Protein AF-A0A9E5P2S8-F1 (afdb_monomer)

Radius of gyration: 20.69 Å; Cα contacts (8 Å, |Δi|>4): 10; chains: 1; bounding box: 42×31×53 Å

Sequence (68 aa):
MRMTPMILICGCLIIFGVVIIVVVFLPGHTQSNLPSNIHRPRNSLEQLGRRVYIENGCSYCHSQYIRY

Mean predicted aligned error: 5.13 Å

Secondary structure (DSSP, 8-state):
----HHHHHHHHHHHHHHHHIIIIIHHHHHS--PPPTT-----HHHHHHHHHHHHTTHHHH-------

pLDDT: mean 94.44, std 6.55, range [63.5, 98.56]

Solvent-accessible surface area (backbone atoms only — not comparable to full-atom values): 4419 Å² total; per-residue (Å²): 133,85,91,43,72,65,58,53,53,53,50,51,52,50,53,52,52,52,50,48,44,61,70,48,52,46,50,70,70,73,52,85,84,74,73,61,97,85,66,72,82,75,52,75,67,55,49,52,50,51,49,53,41,57,76,71,45,45,66,80,82,47,81,93,72,87,87,130

Structure (mmCIF, N/CA/C/O backbone):
data_AF-A0A9E5P2S8-F1
#
_entry.id   AF-A0A9E5P2S8-F1
#
loop_
_atom_site.group_PDB
_atom_site.id
_atom_site.type_symbol
_atom_site.label_atom_id
_atom_site.label_alt_id
_atom_site.label_comp_id
_atom_site.label_asym_id
_atom_site.label_entity_id
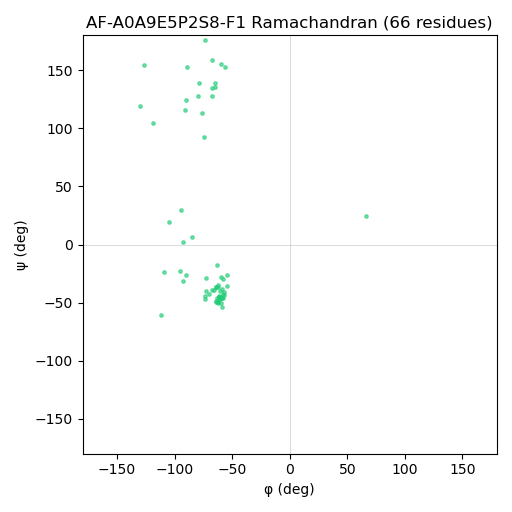_atom_site.label_seq_id
_atom_site.pdbx_PDB_ins_code
_atom_site.Cartn_x
_atom_site.Cartn_y
_atom_site.Cartn_z
_atom_site.occupancy
_atom_site.B_iso_or_equiv
_atom_site.auth_seq_id
_atom_site.auth_comp_id
_atom_site.auth_asym_id
_atom_site.auth_atom_id
_atom_site.pdbx_PDB_model_num
ATOM 1 N N . MET A 1 1 ? -24.846 9.389 32.191 1.00 63.50 1 MET A N 1
ATOM 2 C CA . MET A 1 1 ? -25.109 8.783 30.864 1.00 63.50 1 MET A CA 1
ATOM 3 C C . MET A 1 1 ? -25.185 7.275 31.041 1.00 63.50 1 MET A C 1
ATOM 5 O O . MET A 1 1 ? -24.288 6.727 31.667 1.00 63.50 1 MET A O 1
ATOM 9 N N . ARG A 1 2 ? -26.251 6.603 30.585 1.00 78.75 2 ARG A N 1
ATOM 10 C CA . ARG A 1 2 ? -26.317 5.131 30.637 1.00 78.75 2 ARG A CA 1
ATOM 11 C C . ARG A 1 2 ? -25.511 4.567 29.468 1.00 78.75 2 ARG A C 1
ATOM 13 O O . ARG A 1 2 ? -25.737 4.981 28.337 1.00 78.75 2 ARG A O 1
ATOM 20 N N . MET A 1 3 ? -24.582 3.653 29.732 1.00 84.81 3 MET A N 1
ATOM 21 C CA . MET A 1 3 ? -23.825 2.965 28.684 1.00 84.81 3 MET A CA 1
ATOM 22 C C . MET A 1 3 ? -24.710 1.923 28.000 1.00 84.81 3 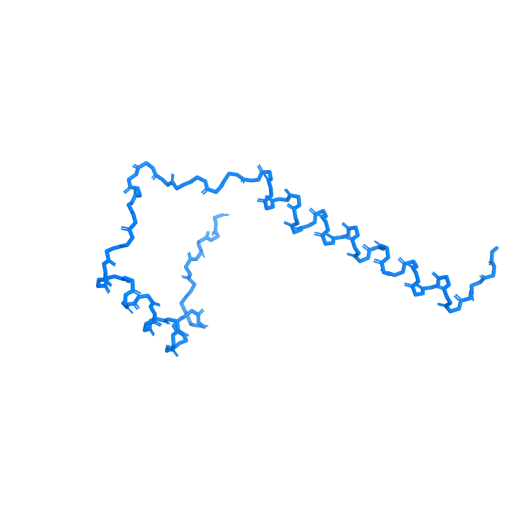MET A C 1
ATOM 24 O O . MET A 1 3 ?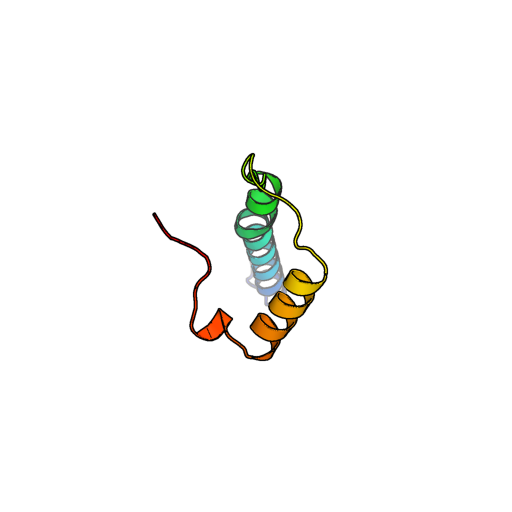 -24.826 0.793 28.467 1.00 84.81 3 MET A O 1
ATOM 28 N N . THR A 1 4 ? -25.368 2.312 26.911 1.00 95.75 4 THR A N 1
ATOM 29 C CA . THR A 1 4 ? -26.123 1.374 26.076 1.00 95.75 4 THR A CA 1
ATOM 30 C C . THR A 1 4 ? -25.218 0.776 24.995 1.00 95.75 4 THR A C 1
ATOM 32 O O . THR A 1 4 ? -24.278 1.444 24.549 1.00 95.75 4 THR A O 1
ATOM 35 N N . PRO A 1 5 ? -25.502 -0.449 24.512 1.00 94.81 5 PRO A N 1
ATOM 36 C CA . PRO A 1 5 ? -24.754 -1.046 23.403 1.00 94.81 5 PRO A CA 1
ATOM 37 C C . PRO A 1 5 ? -24.709 -0.154 22.155 1.00 94.81 5 PRO A C 1
ATOM 39 O O . PRO A 1 5 ? -23.680 -0.072 21.493 1.00 94.81 5 PRO A O 1
ATOM 42 N N . MET A 1 6 ? -25.793 0.576 21.871 1.00 95.44 6 MET A N 1
ATOM 43 C CA . MET A 1 6 ? -25.852 1.524 20.754 1.00 95.44 6 MET A CA 1
ATOM 44 C C . MET A 1 6 ? -24.818 2.648 20.902 1.00 95.44 6 MET A C 1
ATOM 46 O O . MET A 1 6 ? -24.081 2.923 19.960 1.00 95.44 6 MET A O 1
ATOM 50 N N . ILE A 1 7 ? -24.728 3.271 22.085 1.00 95.44 7 ILE A N 1
ATOM 51 C CA . ILE A 1 7 ? -23.754 4.343 22.345 1.00 95.44 7 ILE A CA 1
ATOM 52 C C . ILE A 1 7 ? -22.327 3.821 22.167 1.00 95.44 7 ILE A C 1
ATOM 54 O O . ILE A 1 7 ? -21.489 4.514 21.594 1.00 95.44 7 ILE A O 1
ATOM 58 N N . LEU A 1 8 ? -22.062 2.593 22.616 1.00 95.25 8 LEU A N 1
ATOM 59 C CA . LEU A 1 8 ? -20.752 1.968 22.479 1.00 95.25 8 LEU A CA 1
ATOM 60 C C . LEU A 1 8 ? -20.386 1.73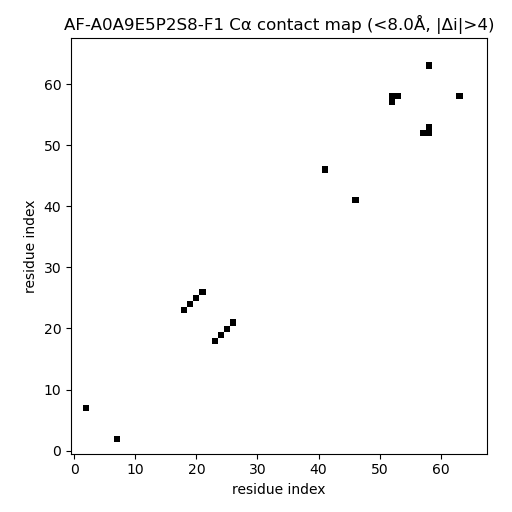7 21.006 1.00 95.25 8 LEU A C 1
ATOM 62 O O . LEU A 1 8 ? -19.322 2.165 20.573 1.00 95.25 8 LEU A O 1
ATOM 66 N N . ILE A 1 9 ? -21.285 1.143 20.217 1.00 97.06 9 ILE A N 1
ATOM 67 C CA . ILE A 1 9 ? -21.045 0.875 18.790 1.00 97.06 9 ILE A CA 1
ATOM 68 C C . ILE A 1 9 ? -20.837 2.181 18.017 1.00 97.06 9 ILE A C 1
ATOM 70 O O . ILE A 1 9 ?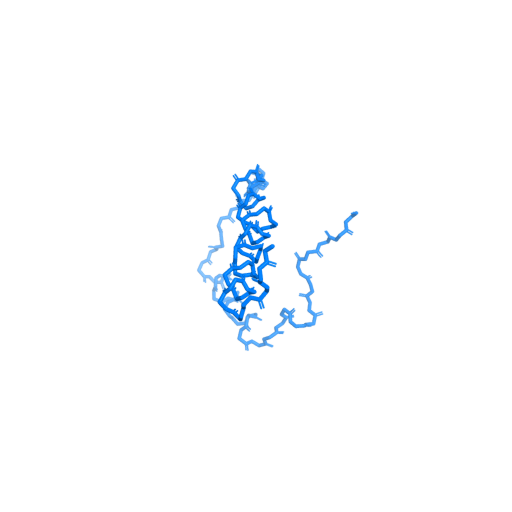 -19.854 2.318 17.288 1.00 97.06 9 ILE A O 1
ATOM 74 N N . CYS A 1 10 ? -21.726 3.161 18.196 1.00 97.38 10 CYS A N 1
ATOM 75 C CA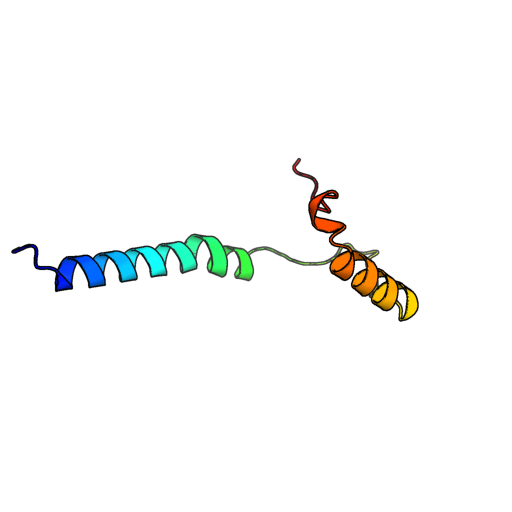 . CYS A 1 10 ? -21.617 4.450 17.517 1.00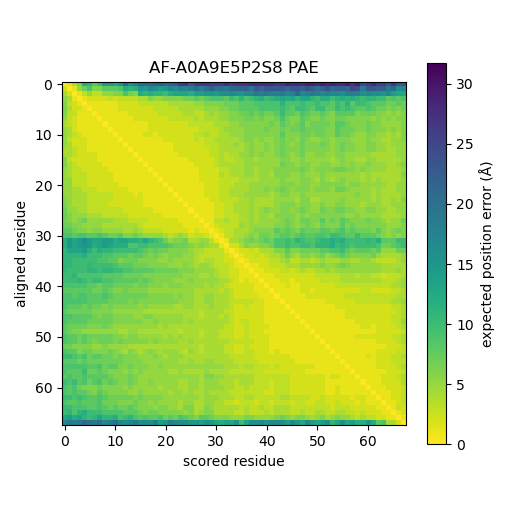 97.38 10 CYS A CA 1
ATOM 76 C C . CYS A 1 10 ? -20.328 5.185 17.903 1.00 97.38 10 CYS A C 1
ATOM 78 O O . CYS A 1 10 ? -19.629 5.686 17.026 1.00 97.38 10 CYS A O 1
ATOM 80 N N . GLY A 1 11 ? -19.981 5.206 19.192 1.00 96.25 11 GLY A N 1
ATOM 81 C CA . GLY A 1 11 ? -18.738 5.810 19.668 1.00 96.25 11 GLY A CA 1
ATOM 82 C C . GLY A 1 11 ? -17.499 5.153 19.057 1.00 96.25 11 GLY A C 1
ATOM 83 O O . GLY A 1 11 ? -16.623 5.854 18.553 1.00 96.25 11 GLY A O 1
ATOM 84 N N . CYS A 1 12 ? -17.451 3.818 19.023 1.00 97.38 12 CYS A N 1
ATOM 85 C CA . CYS A 1 12 ? -16.355 3.075 18.399 1.00 97.38 12 CYS A CA 1
ATOM 86 C C . CYS A 1 12 ? -16.220 3.387 16.905 1.00 97.38 12 CYS A C 1
ATOM 88 O O . CYS A 1 12 ? -15.110 3.637 16.440 1.00 97.38 12 CYS A O 1
ATOM 90 N N . LEU A 1 13 ? -17.328 3.412 16.158 1.00 98.38 13 LEU A N 1
ATOM 91 C CA . LEU A 1 13 ? -17.307 3.712 14.724 1.00 98.38 13 LEU A CA 1
ATOM 92 C C . LEU A 1 13 ? -16.864 5.149 14.437 1.00 98.38 13 LEU A C 1
ATOM 94 O O . LEU A 1 13 ? -16.096 5.369 13.503 1.00 98.38 13 LEU A O 1
ATOM 98 N N . ILE A 1 14 ? -17.297 6.116 15.251 1.00 98.44 14 ILE A N 1
ATOM 99 C CA . ILE A 1 14 ? -16.866 7.514 15.123 1.00 98.44 14 ILE A CA 1
ATOM 100 C C . ILE A 1 14 ? -15.360 7.622 15.351 1.00 98.44 14 ILE A C 1
ATOM 102 O O . ILE A 1 14 ? -14.657 8.189 14.518 1.00 98.44 14 ILE A O 1
ATOM 106 N N . ILE A 1 15 ? -14.851 7.051 16.446 1.00 98.25 15 ILE A N 1
ATOM 107 C CA . ILE A 1 15 ? -13.417 7.092 16.752 1.00 98.25 15 ILE A CA 1
ATOM 108 C C . ILE A 1 15 ? -12.615 6.400 15.647 1.00 98.25 15 ILE A C 1
ATOM 110 O O . ILE A 1 15 ? -11.629 6.955 15.171 1.00 98.25 15 ILE A O 1
ATOM 114 N N . PHE A 1 16 ? -13.060 5.229 15.188 1.00 98.25 16 PHE A N 1
ATOM 115 C CA . PHE A 1 16 ? -12.427 4.508 14.086 1.00 98.25 16 PHE A CA 1
ATOM 116 C C . PHE A 1 16 ? -12.375 5.346 12.802 1.00 98.25 16 PHE A C 1
ATOM 118 O O . PHE A 1 16 ? -11.319 5.455 12.178 1.00 98.25 16 PHE A O 1
ATOM 125 N N . GLY A 1 17 ? -13.485 5.999 12.444 1.00 98.50 17 GLY A N 1
ATOM 126 C CA . GLY A 1 17 ? -13.555 6.892 11.291 1.00 98.50 17 GLY A CA 1
ATOM 127 C C . GLY A 1 17 ? -12.593 8.074 11.410 1.00 98.50 17 GLY A C 1
ATOM 128 O O . GLY A 1 17 ? -11.843 8.350 10.476 1.00 98.50 17 GLY A O 1
ATOM 129 N N . VAL A 1 18 ? -12.552 8.729 12.574 1.00 98.56 18 VAL A N 1
ATOM 130 C CA . VAL A 1 18 ? -11.627 9.844 12.835 1.00 98.56 18 VAL A CA 1
ATOM 131 C C . VAL A 1 18 ? -10.172 9.392 12.706 1.00 98.56 18 VAL A C 1
ATOM 133 O O . VAL A 1 18 ? -9.383 10.064 12.045 1.00 98.56 18 VAL A O 1
ATOM 136 N N . VAL A 1 19 ? -9.815 8.237 13.274 1.00 98.31 19 VAL A N 1
ATOM 137 C CA . VAL A 1 19 ? -8.453 7.692 13.177 1.00 98.31 19 VAL A CA 1
ATOM 138 C C . VAL A 1 19 ? -8.076 7.406 11.723 1.00 98.31 19 VAL A C 1
ATOM 140 O O . VAL A 1 19 ? -6.995 7.806 11.299 1.00 98.31 19 VAL A O 1
ATOM 143 N N . ILE A 1 20 ? -8.960 6.789 10.932 1.00 98.12 20 ILE A N 1
ATOM 144 C CA . ILE A 1 20 ? -8.711 6.560 9.499 1.00 98.12 20 ILE A CA 1
ATOM 145 C C . ILE A 1 20 ? -8.485 7.884 8.762 1.00 98.12 20 ILE A C 1
ATOM 147 O O . ILE A 1 20 ? -7.546 8.001 7.973 1.00 98.12 20 ILE A O 1
ATOM 151 N N . ILE A 1 21 ? -9.323 8.890 9.017 1.00 98.25 21 ILE A N 1
ATOM 152 C CA . ILE A 1 21 ? -9.202 10.201 8.372 1.00 98.25 21 ILE A CA 1
ATOM 153 C C . ILE A 1 21 ? -7.840 10.823 8.679 1.00 98.25 21 ILE A C 1
ATOM 155 O O . ILE A 1 21 ? -7.137 11.235 7.759 1.00 98.25 21 ILE A O 1
ATOM 159 N N . VAL A 1 22 ? -7.448 10.859 9.952 1.00 97.75 22 VAL A N 1
ATOM 160 C CA . VAL A 1 22 ? -6.219 11.534 10.385 1.00 97.75 22 VAL A CA 1
ATOM 161 C C . VAL A 1 22 ? -4.960 10.761 9.986 1.00 97.75 22 VAL A C 1
ATOM 163 O O . VAL A 1 22 ? -3.979 11.378 9.585 1.00 97.75 22 VAL A O 1
ATOM 166 N N . VAL A 1 23 ? -4.964 9.430 10.081 1.00 96.88 23 VAL A N 1
ATOM 167 C CA . VAL A 1 23 ? -3.757 8.605 9.886 1.00 96.88 23 VAL A CA 1
ATOM 168 C C . VAL A 1 23 ? -3.560 8.177 8.430 1.00 96.88 23 VAL A C 1
ATOM 170 O O . VAL A 1 23 ? -2.428 7.940 8.020 1.00 96.88 23 VAL A O 1
ATOM 173 N N . VAL A 1 24 ? -4.629 8.083 7.634 1.00 95.19 24 VAL A N 1
ATOM 174 C CA . VAL A 1 24 ? -4.556 7.588 6.249 1.00 95.19 24 VAL A CA 1
ATOM 175 C C . VAL A 1 24 ? -4.844 8.701 5.250 1.00 95.19 24 VAL A C 1
ATOM 177 O O . VAL A 1 24 ? -3.995 9.031 4.423 1.00 95.19 24 VAL A O 1
ATOM 180 N N . PHE A 1 25 ? -6.035 9.299 5.317 1.00 96.19 25 PHE A N 1
ATOM 181 C CA . PHE A 1 25 ? -6.480 10.231 4.278 1.00 96.19 25 PHE A CA 1
ATOM 182 C C . PHE A 1 25 ? -5.760 11.574 4.339 1.00 96.19 25 PHE A C 1
ATOM 184 O O . PHE A 1 25 ? -5.329 12.082 3.305 1.00 96.19 25 PHE A O 1
ATOM 191 N N . LEU A 1 26 ? -5.602 12.137 5.537 1.00 96.19 26 LEU A N 1
ATOM 192 C CA . LEU A 1 26 ? -4.939 13.419 5.720 1.00 96.19 26 LEU A CA 1
ATOM 193 C C . LEU A 1 26 ? -3.488 13.403 5.201 1.00 96.19 26 LEU A C 1
ATOM 195 O O . LEU A 1 26 ? -3.196 14.233 4.342 1.00 96.19 26 LEU A O 1
ATOM 199 N N . PRO A 1 27 ? -2.590 12.479 5.611 1.00 93.75 27 PRO A N 1
ATOM 200 C CA . PRO A 1 27 ? -1.239 12.423 5.053 1.00 93.75 27 PRO A CA 1
ATOM 201 C C . PRO A 1 27 ? -1.239 12.081 3.562 1.00 93.75 27 PRO A C 1
ATOM 203 O O . PRO A 1 27 ? -0.456 12.662 2.820 1.00 93.75 27 PRO A O 1
ATOM 206 N N . GLY A 1 28 ? -2.146 11.216 3.093 1.00 90.81 28 GLY A N 1
ATOM 207 C CA . GLY A 1 28 ? -2.280 10.925 1.663 1.00 90.81 28 GLY A CA 1
ATOM 208 C C . GLY A 1 28 ? -2.614 12.156 0.811 1.00 90.81 28 GLY A C 1
ATOM 209 O O . GLY A 1 28 ? -2.242 12.202 -0.360 1.00 90.81 28 GLY A O 1
ATOM 210 N N . HIS A 1 29 ? -3.282 13.158 1.391 1.00 93.00 29 HIS A N 1
ATOM 211 C CA . HIS A 1 29 ? -3.625 14.405 0.710 1.00 93.00 29 HIS A CA 1
ATOM 212 C C . HIS A 1 29 ? -2.589 15.522 0.908 1.00 93.00 29 HIS A C 1
ATOM 214 O O . HIS A 1 29 ? -2.419 16.353 0.020 1.00 93.00 29 HIS A O 1
ATOM 220 N N . THR A 1 30 ? -1.906 15.567 2.056 1.00 93.62 30 THR A N 1
ATOM 221 C CA . THR A 1 30 ? -0.975 16.660 2.393 1.00 93.62 30 THR A CA 1
ATOM 222 C C . THR A 1 30 ? 0.483 16.364 2.053 1.00 93.62 30 THR A C 1
ATOM 224 O O . THR A 1 30 ? 1.261 17.301 1.875 1.00 93.62 30 THR A O 1
ATOM 227 N N . GLN A 1 31 ? 0.880 15.093 1.951 1.00 88.44 31 GLN A N 1
ATOM 228 C CA . GLN A 1 31 ? 2.244 14.716 1.580 1.00 88.44 31 GLN A CA 1
ATOM 229 C C . GLN A 1 31 ? 2.464 14.833 0.069 1.00 88.44 31 GLN A C 1
ATOM 231 O O . GLN A 1 31 ? 1.623 14.439 -0.743 1.00 88.44 31 GLN A O 1
ATOM 236 N N . SER A 1 32 ? 3.631 15.346 -0.327 1.00 81.94 32 SER A N 1
ATOM 237 C CA . SER A 1 32 ? 4.011 15.423 -1.733 1.00 81.94 32 SER A CA 1
ATOM 238 C C . SER A 1 32 ? 4.434 14.047 -2.250 1.00 81.94 32 SER A C 1
ATOM 240 O O . SER A 1 32 ? 5.474 13.507 -1.891 1.00 81.94 32 SER A O 1
ATOM 242 N N . ASN A 1 33 ? 3.645 13.498 -3.169 1.00 81.50 33 ASN A N 1
ATOM 243 C CA . ASN A 1 33 ? 3.997 12.292 -3.925 1.00 81.50 33 ASN A CA 1
ATOM 244 C C . ASN A 1 33 ? 4.648 12.644 -5.273 1.00 81.50 33 ASN A C 1
ATOM 246 O O . ASN A 1 33 ? 4.478 11.939 -6.268 1.00 81.50 33 ASN A O 1
ATOM 250 N N . LEU A 1 34 ? 5.346 13.783 -5.322 1.00 87.50 34 LEU A N 1
ATOM 251 C CA . LEU A 1 34 ? 5.997 14.256 -6.536 1.00 87.50 34 LEU A CA 1
ATOM 252 C C . LEU A 1 34 ? 7.152 13.309 -6.877 1.00 87.50 34 LEU A C 1
ATOM 254 O O . LEU A 1 34 ? 7.996 13.035 -6.019 1.00 87.50 34 LEU A O 1
ATOM 258 N N . PRO A 1 35 ? 7.211 12.798 -8.113 1.00 89.88 35 PRO A N 1
ATOM 259 C CA . PRO A 1 35 ? 8.333 11.982 -8.521 1.00 89.88 35 PRO A CA 1
ATOM 260 C C . PRO A 1 35 ? 9.612 12.830 -8.591 1.00 89.88 35 PRO A C 1
ATOM 262 O O . PRO A 1 35 ? 9.569 14.050 -8.742 1.00 89.88 35 PRO A O 1
ATOM 265 N N . SER A 1 36 ? 10.773 12.179 -8.521 1.00 91.38 36 SER A N 1
ATOM 266 C CA . SER A 1 36 ? 12.060 12.852 -8.732 1.00 91.38 36 SER A CA 1
ATOM 267 C C . SER A 1 36 ? 12.142 13.492 -10.123 1.00 91.38 36 SER A C 1
ATOM 269 O O . SER A 1 36 ? 11.569 12.953 -11.068 1.00 91.38 36 SER A O 1
ATOM 271 N N . ASN A 1 37 ? 12.968 14.527 -10.293 1.00 94.88 37 ASN A N 1
ATOM 272 C CA . ASN A 1 37 ? 13.154 15.225 -11.579 1.00 94.88 37 ASN A CA 1
ATOM 273 C C . ASN A 1 37 ? 13.553 14.320 -12.762 1.00 94.88 37 ASN A C 1
ATOM 27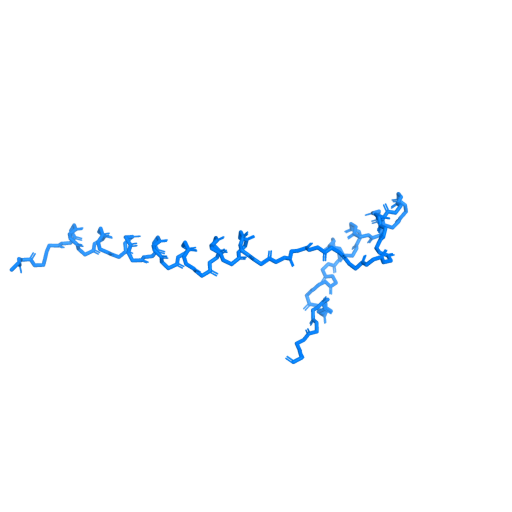5 O O . ASN A 1 37 ? 13.280 14.657 -13.907 1.00 94.88 37 ASN A O 1
ATOM 279 N N . ILE A 1 38 ? 14.196 13.178 -12.501 1.00 95.38 38 ILE A N 1
ATOM 280 C CA . ILE A 1 38 ? 14.626 12.214 -13.531 1.00 95.38 38 ILE A CA 1
ATOM 281 C C . ILE A 1 38 ? 13.599 11.106 -13.799 1.00 95.38 38 ILE A C 1
ATOM 283 O O . ILE A 1 38 ? 13.864 10.169 -14.552 1.00 95.38 38 ILE A O 1
ATOM 287 N N . HIS A 1 39 ? 12.448 11.151 -13.133 1.00 95.44 39 HIS A N 1
ATOM 288 C CA . HIS A 1 39 ? 11.437 10.121 -13.278 1.00 95.44 39 HIS A CA 1
ATOM 289 C C . HIS A 1 39 ? 10.829 10.159 -14.678 1.00 95.44 39 HIS A C 1
ATOM 291 O O . HIS A 1 39 ? 10.420 11.209 -15.170 1.00 95.44 39 HIS A O 1
ATOM 297 N N . ARG A 1 40 ? 10.685 8.977 -15.277 1.00 95.88 40 ARG A N 1
ATOM 298 C CA . ARG A 1 40 ? 9.852 8.762 -16.456 1.00 95.88 40 ARG A CA 1
ATOM 299 C C . ARG A 1 40 ? 8.866 7.624 -16.200 1.00 95.88 40 ARG A C 1
ATOM 301 O O . ARG A 1 40 ? 9.179 6.714 -15.423 1.00 95.88 40 ARG A O 1
ATOM 308 N N . PRO A 1 41 ? 7.722 7.609 -16.897 1.00 95.62 41 PRO A N 1
ATOM 309 C CA . PRO A 1 41 ? 6.852 6.446 -16.916 1.00 95.62 41 PRO A CA 1
ATOM 310 C C . PRO A 1 41 ? 7.592 5.186 -17.387 1.00 95.62 41 PRO A C 1
ATOM 312 O O . PRO A 1 41 ? 8.552 5.253 -18.169 1.00 95.62 41 PRO A O 1
ATOM 315 N N . ARG A 1 42 ? 7.119 4.025 -16.921 1.00 96.44 42 ARG A N 1
ATOM 316 C CA . ARG A 1 42 ? 7.575 2.728 -17.433 1.00 96.44 42 ARG A CA 1
ATOM 317 C C . ARG A 1 42 ? 7.168 2.580 -18.899 1.00 96.44 42 ARG A C 1
ATOM 319 O O . ARG A 1 42 ? 6.045 2.929 -19.258 1.00 96.44 42 ARG A O 1
ATOM 326 N N . ASN A 1 43 ? 8.058 2.043 -19.728 1.00 98.12 43 ASN A N 1
ATOM 327 C CA . ASN A 1 43 ? 7.711 1.641 -21.092 1.00 98.12 43 ASN A CA 1
ATOM 328 C C . ASN A 1 43 ? 6.868 0.347 -21.087 1.00 98.12 43 ASN A C 1
ATOM 330 O O . ASN A 1 43 ? 6.627 -0.254 -20.037 1.00 98.12 43 ASN A O 1
ATOM 334 N N . SER A 1 44 ? 6.407 -0.093 -22.261 1.00 98.44 44 SER A N 1
ATOM 335 C CA . SER A 1 44 ? 5.530 -1.268 -22.389 1.00 98.44 44 SER A CA 1
ATOM 336 C C . SER A 1 44 ? 6.148 -2.552 -21.824 1.00 98.44 44 SER A C 1
ATOM 338 O O . SER A 1 44 ? 5.469 -3.297 -21.115 1.00 98.44 44 SER A O 1
ATOM 340 N N . LEU A 1 45 ? 7.436 -2.791 -22.082 1.00 98.56 45 LEU A N 1
ATOM 341 C CA . LEU A 1 45 ? 8.144 -3.977 -21.603 1.00 98.56 45 LEU A CA 1
ATOM 342 C C . LEU A 1 45 ? 8.355 -3.930 -20.081 1.00 98.56 45 LEU A C 1
ATOM 344 O O . LEU A 1 45 ? 8.123 -4.917 -19.389 1.00 98.56 45 LEU A O 1
ATOM 348 N N . GLU A 1 46 ? 8.725 -2.771 -19.539 1.00 98.50 46 GLU A N 1
ATOM 349 C CA . GLU A 1 46 ? 8.877 -2.548 -18.096 1.00 98.50 46 GLU A CA 1
ATOM 350 C C . GLU A 1 46 ? 7.544 -2.698 -17.348 1.00 98.50 46 GLU A C 1
ATOM 352 O O . GLU A 1 46 ? 7.509 -3.213 -16.229 1.00 98.50 46 GLU A O 1
ATOM 357 N N . GLN A 1 47 ? 6.434 -2.272 -17.957 1.00 98.44 47 GLN A N 1
ATOM 358 C CA . GLN A 1 47 ? 5.098 -2.450 -17.394 1.00 98.44 47 GLN A CA 1
ATOM 359 C C . GLN A 1 47 ? 4.688 -3.929 -17.367 1.00 98.44 47 GLN A C 1
ATOM 361 O O . GLN A 1 47 ? 4.103 -4.380 -16.379 1.00 98.44 47 GLN A O 1
ATOM 366 N N . LEU A 1 48 ? 5.036 -4.696 -18.407 1.00 98.44 48 LEU A N 1
ATOM 367 C CA . LEU A 1 48 ? 4.855 -6.147 -18.415 1.00 98.44 48 LEU A CA 1
ATOM 368 C C . LEU A 1 48 ? 5.707 -6.812 -17.325 1.00 98.44 48 LEU A C 1
ATOM 370 O O . LEU A 1 48 ? 5.188 -7.599 -16.537 1.00 98.44 48 LEU A O 1
ATOM 374 N N . GLY A 1 49 ? 6.981 -6.428 -17.205 1.00 98.44 49 GLY A N 1
ATOM 375 C CA . GLY A 1 49 ? 7.864 -6.912 -16.142 1.00 98.44 49 GLY A CA 1
ATOM 376 C C . GLY A 1 49 ? 7.339 -6.590 -14.738 1.00 98.44 49 GLY A C 1
ATOM 377 O O . GLY A 1 49 ? 7.398 -7.433 -13.846 1.00 98.44 49 GLY A O 1
ATOM 378 N N . ARG A 1 50 ? 6.738 -5.408 -14.534 1.00 98.12 50 ARG A N 1
ATOM 379 C CA . ARG A 1 50 ? 6.087 -5.053 -13.262 1.00 98.12 50 ARG A CA 1
ATOM 380 C C . ARG A 1 50 ? 4.911 -5.974 -12.937 1.00 98.12 50 ARG A C 1
ATOM 382 O O . ARG A 1 50 ? 4.713 -6.278 -11.764 1.00 98.12 50 ARG A O 1
ATOM 389 N N . ARG A 1 51 ? 4.142 -6.409 -13.937 1.00 98.31 51 ARG A N 1
ATOM 390 C CA . ARG A 1 51 ? 3.059 -7.377 -13.728 1.00 98.31 51 ARG A CA 1
ATOM 391 C C . ARG A 1 51 ? 3.619 -8.720 -13.261 1.00 98.31 51 ARG A C 1
ATOM 393 O O . ARG A 1 51 ? 3.201 -9.195 -12.213 1.00 98.31 51 ARG A O 1
ATOM 400 N N . VAL A 1 52 ? 4.641 -9.234 -13.947 1.00 98.50 52 VAL A N 1
ATOM 401 C CA . VAL A 1 52 ? 5.331 -10.482 -13.567 1.00 98.50 52 VAL A CA 1
ATOM 402 C C . VAL A 1 52 ? 5.894 -10.399 -12.142 1.00 98.50 52 VAL A C 1
ATOM 404 O O . VAL A 1 52 ? 5.722 -11.332 -11.361 1.00 98.50 52 VAL A O 1
ATOM 407 N N . TYR A 1 53 ? 6.509 -9.270 -11.771 1.00 98.38 53 TYR A N 1
ATOM 408 C CA . TYR A 1 53 ? 7.017 -9.020 -10.414 1.00 98.38 53 TYR A CA 1
ATOM 409 C C . TYR A 1 53 ? 5.923 -9.143 -9.339 1.00 98.38 53 TYR A C 1
ATOM 411 O O . TYR A 1 53 ? 6.165 -9.684 -8.262 1.00 98.38 53 TYR A O 1
ATOM 419 N N . ILE A 1 54 ? 4.719 -8.627 -9.614 1.00 98.00 54 ILE A N 1
ATOM 420 C CA . ILE A 1 54 ? 3.586 -8.694 -8.680 1.00 98.00 54 ILE A CA 1
ATOM 421 C C . ILE A 1 54 ? 3.016 -10.116 -8.631 1.00 98.00 54 ILE A C 1
ATOM 423 O O . ILE A 1 54 ? 2.805 -10.641 -7.543 1.00 98.00 54 ILE A O 1
ATOM 427 N N . GLU A 1 55 ? 2.798 -10.744 -9.788 1.00 98.44 55 GLU A N 1
ATOM 428 C CA . GLU A 1 55 ? 2.196 -12.082 -9.902 1.00 98.44 55 GLU A CA 1
ATOM 429 C C . GLU A 1 55 ? 3.038 -13.169 -9.226 1.00 98.44 55 GLU A C 1
ATOM 431 O O . GLU A 1 55 ? 2.489 -14.079 -8.614 1.00 98.44 55 GLU A O 1
ATOM 436 N N . ASN A 1 56 ? 4.366 -13.044 -9.267 1.00 98.44 56 ASN A N 1
ATOM 437 C CA . ASN A 1 56 ? 5.277 -13.972 -8.592 1.00 98.44 56 ASN A CA 1
ATOM 438 C C . ASN A 1 56 ? 5.519 -13.617 -7.116 1.00 98.44 56 ASN A C 1
ATOM 440 O O . ASN A 1 56 ? 6.370 -14.220 -6.466 1.00 98.44 56 ASN A O 1
ATOM 444 N N . GLY A 1 57 ? 4.811 -12.620 -6.577 1.00 98.06 57 GLY A N 1
ATOM 445 C CA . GLY A 1 57 ? 4.910 -12.249 -5.169 1.00 98.06 57 GLY A CA 1
ATOM 446 C C . GLY A 1 57 ? 6.275 -11.685 -4.773 1.00 98.06 57 GLY A C 1
ATOM 447 O O . GLY A 1 57 ? 6.635 -11.741 -3.601 1.00 98.06 57 GLY A O 1
ATOM 448 N N . CYS A 1 58 ? 7.051 -11.110 -5.700 1.00 98.25 58 CYS A N 1
ATOM 449 C CA . CYS A 1 58 ? 8.397 -10.614 -5.394 1.00 98.25 58 CYS A CA 1
ATOM 450 C C . CYS A 1 58 ? 8.391 -9.555 -4.274 1.00 98.25 58 CYS A C 1
ATOM 452 O O . CYS A 1 58 ? 9.330 -9.483 -3.484 1.00 98.25 58 CYS A O 1
ATOM 454 N N . SER A 1 59 ? 7.309 -8.778 -4.141 1.00 96.62 59 SER A N 1
ATOM 455 C CA . SER A 1 59 ? 7.115 -7.827 -3.036 1.00 96.62 59 SER A CA 1
ATOM 456 C C . SER A 1 59 ? 7.020 -8.471 -1.650 1.00 96.62 59 SER A C 1
ATOM 458 O O . SER A 1 59 ? 7.170 -7.762 -0.660 1.00 96.62 59 SER A O 1
ATOM 460 N N . TYR A 1 60 ? 6.761 -9.777 -1.554 1.00 97.19 60 TYR A N 1
ATOM 461 C CA . TYR A 1 60 ? 6.711 -10.487 -0.273 1.00 97.19 60 TYR A CA 1
ATOM 462 C C . TYR A 1 60 ? 8.106 -10.667 0.335 1.00 97.19 60 TYR A C 1
ATOM 464 O O . TYR A 1 60 ? 8.234 -10.676 1.556 1.00 97.19 60 TYR A O 1
ATOM 472 N N . CYS A 1 61 ? 9.149 -10.752 -0.500 1.00 97.94 61 CYS A N 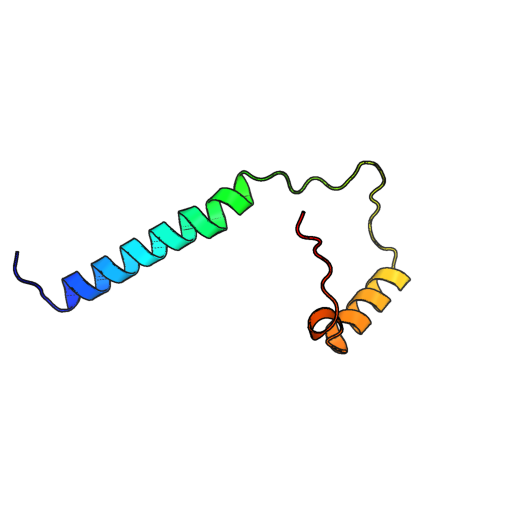1
ATOM 473 C CA . CYS A 1 61 ? 10.540 -10.896 -0.056 1.00 97.94 61 CYS A CA 1
ATOM 474 C C . CYS A 1 61 ? 11.392 -9.637 -0.289 1.00 97.94 61 CYS A C 1
ATOM 476 O O . CYS A 1 61 ? 12.389 -9.441 0.402 1.00 97.94 61 CYS A O 1
ATOM 478 N N . HIS A 1 62 ? 11.016 -8.769 -1.234 1.00 97.62 62 HIS A N 1
ATOM 479 C CA . HIS A 1 62 ? 11.808 -7.599 -1.620 1.00 97.62 62 HIS A CA 1
ATOM 480 C C . HIS A 1 62 ? 11.053 -6.287 -1.365 1.00 97.62 62 HIS A C 1
ATOM 482 O O . HIS A 1 62 ? 10.165 -5.894 -2.130 1.00 97.62 62 HIS A O 1
ATOM 488 N N . SER A 1 63 ? 11.444 -5.578 -0.297 1.00 95.75 63 SER A N 1
ATOM 489 C CA . SER A 1 63 ? 10.966 -4.216 -0.024 1.00 95.75 63 SER A CA 1
ATOM 490 C C . SER A 1 63 ? 11.442 -3.256 -1.114 1.00 95.75 63 SER A C 1
ATOM 492 O O . SER A 1 63 ? 12.615 -3.247 -1.480 1.00 95.75 63 SER A O 1
ATOM 494 N N . GLN A 1 64 ? 10.538 -2.399 -1.589 1.00 94.38 64 GLN A N 1
ATOM 495 C CA . GLN A 1 64 ? 10.863 -1.275 -2.476 1.00 94.38 64 GLN A CA 1
ATOM 496 C C . GLN A 1 64 ? 10.832 0.072 -1.739 1.00 94.38 64 GLN A C 1
ATOM 498 O O . GLN A 1 64 ? 10.684 1.117 -2.366 1.00 94.38 64 GLN A O 1
ATOM 503 N N . TYR A 1 65 ? 10.930 0.049 -0.408 1.00 91.75 65 TYR A N 1
ATOM 504 C CA . TYR A 1 65 ? 10.907 1.238 0.437 1.00 91.75 65 TYR A CA 1
ATOM 505 C C . TYR A 1 65 ? 12.085 1.220 1.411 1.00 91.75 65 TYR A C 1
ATOM 507 O O . TYR A 1 65 ? 12.213 0.301 2.228 1.00 91.75 65 TYR A O 1
ATOM 515 N N . ILE A 1 66 ? 12.939 2.237 1.306 1.00 92.81 66 ILE A N 1
ATOM 516 C CA . ILE A 1 66 ? 14.073 2.458 2.204 1.00 92.81 66 ILE A CA 1
ATOM 517 C C . ILE A 1 66 ? 13.579 3.334 3.359 1.00 92.81 66 ILE A C 1
ATOM 519 O O . ILE A 1 66 ? 13.049 4.417 3.124 1.00 92.81 66 ILE A O 1
ATOM 523 N N . ARG A 1 67 ? 13.751 2.860 4.596 1.00 91.56 67 ARG A N 1
ATOM 524 C CA . ARG A 1 67 ? 13.521 3.646 5.816 1.00 91.56 67 ARG A CA 1
ATOM 525 C C . ARG A 1 67 ? 14.854 4.303 6.176 1.00 91.56 67 ARG A C 1
ATOM 527 O O . ARG A 1 67 ? 15.812 3.570 6.409 1.00 91.56 67 ARG A O 1
ATOM 534 N N . TYR A 1 68 ? 14.924 5.628 6.136 1.00 68.56 68 TYR A N 1
ATOM 535 C CA . TYR A 1 68 ? 16.073 6.408 6.606 1.00 68.56 68 TYR A CA 1
ATOM 536 C C . TYR A 1 68 ? 15.791 6.987 7.990 1.00 68.56 68 TYR A C 1
ATOM 538 O O . TYR A 1 68 ? 14.596 7.203 8.299 1.00 68.56 68 TYR A O 1
#

Foldseek 3Di:
DDDDPVCVVVVVVVVVVVCCCVVPVVCVVPPDPDDPPPDDDDDPVRVVVVVVCVVVVVCVVDDPDDDD